Protein AF-A0A8C2HG75-F1 (afdb_monomer_lite)

InterPro domains:
  IPR013783 Immunoglobulin-like fold [G3DSA:2.60.40.10] (1-87)
  IPR036179 Im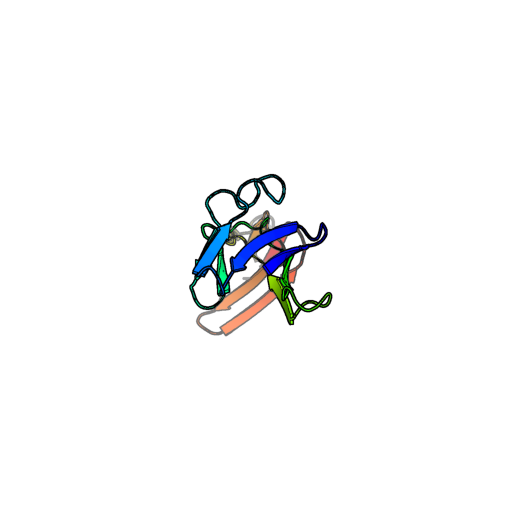munoglobulin-like domain superfamily [SSF48726] (2-77)

pLDDT: mean 85.7, std 11.47, range [54.88, 97.62]

Foldseek 3Di:
DKFFDDVRKDAWDADPVVRDIDGDCPIPVNPQHPAWDADSVGDIGGPPDDQVVFGKMFDDDPVDPDTPDIDGDGDDDDFDDWDWDKPCVQVPPDPKTKIKTKGAQDAWDKDWDDDVPDTDDIDTDRDRMDIDIDID

Organism: Cyprinus carpio (NCBI:txid7962)

Secondary structure (DSSP, 8-state):
-EEETTTTEEEEEEETTTTEEEE-TTSGGGTTTTTEEE-TT--EEE-S--GGG-EEEEEE-TT-SSEEEEEEE--PPPPPPPEEEEEGGGTTTSS--EEEEEEES-SSEEEEEEETTEEEEEEEE-SSEEEEEEE-

Structure (mmCIF, N/CA/C/O backbone):
data_AF-A0A8C2HG75-F1
#
_entry.id   AF-A0A8C2HG75-F1
#
loop_
_atom_site.group_PDB
_atom_site.id
_atom_site.type_symbol
_atom_site.label_atom_id
_atom_site.label_alt_id
_atom_site.label_comp_id
_atom_site.label_asym_id
_atom_site.label_entity_id
_atom_site.label_seq_id
_atom_site.pdbx_PDB_ins_code
_atom_site.Cartn_x
_atom_site.Cartn_y
_atom_site.Cartn_z
_atom_site.occupancy
_atom_site.B_iso_or_equiv
_atom_site.auth_seq_id
_atom_site.auth_comp_id
_atom_site.auth_asym_id
_atom_site.auth_atom_id
_atom_site.pdbx_PDB_model_num
ATOM 1 N N . MET A 1 1 ? -10.428 -1.078 16.626 1.00 94.56 1 MET A N 1
ATOM 2 C CA . MET A 1 1 ? -11.015 -0.135 15.650 1.00 94.56 1 MET A CA 1
ATOM 3 C C . MET A 1 1 ? -9.957 0.202 14.622 1.00 94.56 1 MET A C 1
ATOM 5 O O . MET A 1 1 ? -8.871 0.585 15.025 1.00 94.56 1 MET A O 1
ATOM 9 N N . TRP A 1 2 ? -10.249 0.043 13.339 1.00 96.94 2 TRP A N 1
ATOM 10 C CA . TRP A 1 2 ? -9.357 0.409 12.242 1.00 96.94 2 TRP A CA 1
ATOM 11 C C . TRP A 1 2 ? -9.661 1.821 11.761 1.00 96.94 2 TRP A C 1
ATOM 13 O O . TRP A 1 2 ? -10.800 2.114 11.394 1.00 96.94 2 TRP A O 1
ATOM 23 N N . ARG A 1 3 ? -8.640 2.677 11.743 1.00 96.25 3 ARG A N 1
ATOM 24 C CA . ARG A 1 3 ? -8.713 4.045 11.231 1.00 96.25 3 ARG A CA 1
ATOM 25 C C . ARG A 1 3 ? -7.753 4.253 10.066 1.00 96.25 3 ARG A C 1
ATOM 27 O O . ARG A 1 3 ? -6.643 3.728 10.080 1.00 96.25 3 ARG A O 1
ATOM 34 N N . PHE A 1 4 ? -8.183 5.029 9.079 1.00 96.75 4 PHE A N 1
ATOM 35 C CA . PHE A 1 4 ? -7.415 5.380 7.891 1.00 96.75 4 PHE A CA 1
ATOM 36 C C . PHE A 1 4 ? -7.044 6.871 7.902 1.00 96.75 4 PHE A C 1
ATOM 38 O O . PHE A 1 4 ? -7.903 7.749 8.022 1.00 96.75 4 PHE A O 1
ATOM 45 N N . LYS A 1 5 ? -5.749 7.168 7.791 1.00 94.69 5 LYS A N 1
ATOM 46 C CA . LYS A 1 5 ? -5.182 8.529 7.816 1.00 94.69 5 LYS A CA 1
ATOM 47 C C . LYS A 1 5 ? -5.062 9.120 6.400 1.00 94.69 5 LYS A C 1
ATOM 49 O O . LYS A 1 5 ? -5.027 8.368 5.431 1.00 94.69 5 LYS A O 1
ATOM 54 N N . PRO A 1 6 ? -4.981 10.460 6.248 1.00 88.94 6 PRO A N 1
ATOM 55 C CA . PRO A 1 6 ? -4.746 11.472 7.292 1.00 88.94 6 PRO A CA 1
ATOM 56 C C . PRO A 1 6 ? -5.993 11.904 8.069 1.00 88.94 6 PRO A C 1
ATOM 58 O O . PRO A 1 6 ? -5.871 12.295 9.223 1.00 88.94 6 PRO A O 1
ATOM 61 N N . LYS A 1 7 ? -7.188 11.768 7.483 1.00 88.75 7 LYS A N 1
ATOM 62 C CA . LYS A 1 7 ? -8.469 12.231 8.051 1.00 88.75 7 LYS A CA 1
ATOM 63 C C . LYS A 1 7 ? -8.954 11.440 9.289 1.00 88.75 7 LYS A C 1
ATOM 65 O O . LYS A 1 7 ? -10.035 11.710 9.791 1.00 88.75 7 LYS A O 1
ATOM 70 N N . ASP A 1 8 ? -8.176 10.464 9.759 1.00 91.81 8 ASP A N 1
ATOM 71 C CA . ASP A 1 8 ? -8.477 9.595 10.909 1.00 91.81 8 ASP A CA 1
ATOM 72 C C . ASP A 1 8 ? -9.840 8.886 10.842 1.00 91.81 8 ASP A C 1
ATOM 74 O O . ASP A 1 8 ? -10.577 8.777 11.820 1.00 91.81 8 ASP A O 1
ATOM 78 N N . ILE A 1 9 ? -10.186 8.400 9.656 1.00 95.44 9 ILE A N 1
ATOM 79 C CA . ILE A 1 9 ? -11.520 7.890 9.354 1.00 95.44 9 ILE A CA 1
ATOM 80 C C . ILE A 1 9 ? -11.668 6.472 9.886 1.00 95.44 9 ILE A C 1
ATOM 82 O O . ILE A 1 9 ? -10.890 5.598 9.515 1.00 95.44 9 ILE A O 1
ATOM 86 N N . LEU A 1 10 ? -12.691 6.218 10.701 1.00 96.00 10 LEU A N 1
ATOM 87 C CA . LEU A 1 10 ? -13.057 4.868 11.122 1.00 96.00 10 LEU A CA 1
ATOM 88 C C . LEU A 1 10 ? -13.614 4.081 9.929 1.00 96.00 10 LEU A C 1
ATOM 90 O O . LEU A 1 10 ? -14.658 4.434 9.392 1.00 96.00 10 LEU A O 1
ATOM 94 N N . ILE A 1 11 ? -12.922 3.010 9.542 1.00 97.19 11 ILE A N 1
ATOM 95 C CA . ILE A 1 11 ? -13.290 2.186 8.378 1.00 97.19 11 ILE A CA 1
ATOM 96 C C . ILE A 1 11 ? -13.847 0.816 8.780 1.00 97.19 11 ILE A C 1
ATOM 98 O O . ILE A 1 11 ? -14.667 0.240 8.065 1.00 97.19 11 ILE A O 1
ATOM 102 N N . ALA A 1 12 ? -13.443 0.295 9.943 1.00 96.75 12 ALA A N 1
ATOM 103 C CA . ALA A 1 12 ? -13.929 -0.981 10.456 1.00 96.75 12 ALA A CA 1
ATOM 104 C C . ALA A 1 12 ? -13.774 -1.087 11.980 1.00 96.75 12 ALA A C 1
ATOM 106 O O . ALA A 1 12 ? -12.853 -0.523 12.580 1.00 96.75 12 ALA A O 1
ATOM 107 N N . GLN A 1 13 ? -14.637 -1.860 12.631 1.00 95.06 13 GLN A N 1
ATOM 108 C CA . GLN A 1 13 ? -14.566 -2.120 14.066 1.00 95.06 13 GLN A CA 1
ATOM 109 C C . GLN A 1 13 ? -15.019 -3.538 14.401 1.00 95.06 13 GLN A C 1
ATOM 111 O O . GLN A 1 13 ? -15.936 -4.074 13.792 1.00 95.06 13 GLN A O 1
ATOM 116 N N . ILE A 1 14 ? -14.383 -4.113 15.420 1.00 93.44 14 ILE A N 1
ATOM 117 C CA . ILE A 1 14 ? -14.833 -5.332 16.082 1.00 93.44 14 ILE A CA 1
ATOM 118 C C . ILE A 1 14 ? -15.223 -4.992 17.522 1.00 93.44 14 ILE A C 1
ATOM 120 O O . ILE A 1 14 ? -14.438 -4.391 18.262 1.00 93.44 14 ILE A O 1
ATOM 124 N N . ASP A 1 15 ? -16.441 -5.354 17.902 1.00 91.38 15 ASP A N 1
ATOM 125 C CA . ASP A 1 15 ? -16.929 -5.348 19.273 1.00 91.38 15 ASP A CA 1
ATOM 126 C C . ASP A 1 15 ? -16.953 -6.786 19.791 1.00 91.38 15 ASP A C 1
ATOM 128 O O . ASP A 1 15 ? -17.849 -7.574 19.490 1.00 91.38 15 ASP A O 1
ATOM 132 N N . ARG A 1 16 ? -15.942 -7.128 20.594 1.00 87.12 16 ARG A N 1
ATOM 133 C CA . ARG A 1 16 ? -15.797 -8.474 21.158 1.00 87.12 16 ARG A CA 1
ATOM 134 C C . ARG A 1 16 ? -16.835 -8.797 22.235 1.00 87.12 16 ARG A C 1
ATOM 136 O O . ARG A 1 16 ? -17.053 -9.973 22.486 1.00 87.12 16 ARG A O 1
ATOM 143 N N . LYS A 1 17 ? -17.464 -7.800 22.874 1.00 87.81 17 LYS A N 1
ATOM 144 C CA . LYS A 1 17 ? -18.494 -8.059 23.897 1.00 87.81 17 LYS A CA 1
ATOM 145 C C . LYS A 1 17 ? -19.787 -8.545 23.255 1.00 87.81 17 LYS A C 1
ATOM 147 O O . LYS A 1 17 ? -20.389 -9.492 23.740 1.00 87.81 17 LYS A O 1
ATOM 152 N N . ASN A 1 18 ? -20.161 -7.911 22.149 1.00 89.38 18 ASN A N 1
ATOM 153 C CA . ASN A 1 18 ? -21.371 -8.232 21.397 1.00 89.38 18 ASN A CA 1
ATOM 154 C C . ASN A 1 18 ? -21.110 -9.196 20.225 1.00 89.38 18 ASN A C 1
ATOM 156 O O . ASN A 1 18 ? -22.019 -9.475 19.451 1.00 89.38 18 ASN A O 1
ATOM 160 N N . ASN A 1 19 ? -19.869 -9.681 20.078 1.00 87.00 19 ASN A N 1
ATOM 161 C CA . ASN A 1 19 ? -19.402 -10.495 18.951 1.00 87.00 19 ASN A CA 1
ATOM 162 C C . ASN A 1 19 ? -19.794 -9.909 17.578 1.00 87.00 19 ASN A C 1
ATOM 164 O O . ASN A 1 19 ? -20.190 -10.625 16.660 1.00 87.00 19 ASN A O 1
ATOM 168 N N . MET A 1 20 ? -19.717 -8.584 17.455 1.00 92.19 20 MET A N 1
ATOM 169 C CA . MET A 1 20 ? -20.203 -7.844 16.297 1.00 92.19 20 MET A CA 1
ATOM 170 C C . MET A 1 20 ? -19.033 -7.245 15.521 1.00 92.19 20 MET A C 1
ATOM 172 O O . MET A 1 20 ? -18.140 -6.620 16.093 1.00 92.19 20 MET A O 1
ATOM 176 N N . MET A 1 21 ? -19.049 -7.415 14.203 1.00 94.00 21 MET A N 1
ATOM 177 C CA . MET A 1 21 ? -18.109 -6.777 13.284 1.00 94.00 21 MET A CA 1
ATOM 178 C C . MET A 1 21 ? -18.865 -5.762 12.437 1.00 94.00 21 MET A C 1
ATOM 180 O O . MET A 1 21 ? -19.906 -6.075 11.866 1.00 94.00 21 MET A O 1
ATOM 184 N N . THR A 1 22 ? -18.337 -4.548 12.349 1.00 95.25 22 THR A N 1
ATOM 185 C CA . THR A 1 22 ? -18.946 -3.448 11.602 1.00 95.25 22 THR A CA 1
ATOM 186 C C . THR A 1 22 ? -17.948 -2.916 10.584 1.00 95.25 22 THR A C 1
ATOM 188 O O . THR A 1 22 ? -16.804 -2.607 10.924 1.00 95.25 22 THR A O 1
ATOM 191 N N . ILE A 1 23 ? -18.395 -2.798 9.336 1.00 96.25 23 ILE A N 1
ATOM 192 C CA . ILE A 1 23 ? -17.664 -2.164 8.239 1.00 96.25 23 ILE A CA 1
ATOM 193 C C . ILE A 1 23 ? -18.394 -0.874 7.878 1.00 96.25 23 ILE A C 1
ATOM 195 O O . ILE A 1 23 ? -19.609 -0.881 7.689 1.00 96.25 23 ILE A O 1
ATOM 199 N N . PHE A 1 24 ? -17.658 0.227 7.763 1.00 95.44 24 PHE A N 1
ATOM 200 C CA . PHE A 1 24 ? -18.219 1.527 7.408 1.00 95.44 24 PHE A CA 1
ATOM 201 C C . PHE A 1 24 ? -18.011 1.779 5.910 1.00 95.44 24 PHE A C 1
ATOM 203 O O . PHE A 1 24 ? -17.084 2.483 5.515 1.00 95.44 24 PHE A O 1
ATOM 210 N N . ASN A 1 25 ? -18.853 1.172 5.070 1.00 90.56 25 ASN A N 1
ATOM 211 C CA . ASN A 1 25 ? -18.700 1.197 3.606 1.00 90.56 25 ASN A CA 1
ATOM 212 C C . ASN A 1 25 ? -18.739 2.606 2.994 1.00 90.56 25 ASN A C 1
ATOM 214 O O . ASN A 1 25 ? -18.009 2.869 2.041 1.00 90.56 25 ASN A O 1
ATOM 218 N N . ASP A 1 26 ? -19.547 3.506 3.556 1.00 92.50 26 ASP A N 1
ATOM 219 C CA . ASP A 1 26 ? -19.687 4.886 3.066 1.00 92.50 26 ASP A CA 1
ATOM 220 C C . ASP A 1 26 ? -18.657 5.849 3.685 1.00 92.50 26 ASP A C 1
ATOM 222 O O . ASP A 1 26 ? -18.617 7.035 3.361 1.00 92.50 26 ASP A O 1
ATOM 226 N N . SER A 1 27 ? -17.791 5.347 4.573 1.00 92.81 27 SER A N 1
ATOM 227 C CA . SER A 1 27 ? -16.674 6.124 5.109 1.00 92.81 27 SER A CA 1
ATOM 228 C C . SER A 1 27 ? -15.582 6.335 4.057 1.00 92.81 27 SER A C 1
ATOM 230 O O . SER A 1 27 ? -15.544 5.676 3.016 1.00 92.81 27 SER A O 1
ATOM 232 N N . ALA A 1 28 ? -14.661 7.261 4.339 1.00 91.88 28 ALA A N 1
ATOM 233 C CA . ALA A 1 28 ? -13.524 7.564 3.468 1.00 91.88 28 ALA A CA 1
ATOM 234 C C . ALA A 1 28 ? -13.960 7.876 2.031 1.00 91.88 28 ALA A C 1
ATOM 236 O O . ALA A 1 28 ? -13.340 7.411 1.079 1.00 91.88 28 ALA A O 1
ATOM 237 N N . ASP A 1 29 ? -15.038 8.651 1.892 1.00 90.75 29 ASP A N 1
ATOM 238 C CA . ASP A 1 29 ? -15.600 9.066 0.606 1.00 90.75 29 ASP A CA 1
ATOM 239 C C . ASP A 1 29 ? -16.014 7.857 -0.273 1.00 90.75 29 ASP A C 1
ATOM 241 O O . ASP A 1 29 ? -15.935 7.897 -1.499 1.00 90.75 29 ASP A O 1
ATOM 245 N N . GLY A 1 30 ? -16.406 6.737 0.355 1.00 92.00 30 GLY A N 1
ATOM 246 C CA . GLY A 1 30 ? -16.773 5.486 -0.321 1.00 92.00 30 GLY A CA 1
ATOM 247 C C . GLY A 1 30 ? -15.587 4.716 -0.913 1.00 92.00 30 GLY A C 1
ATOM 248 O O . GLY A 1 30 ? -15.779 3.726 -1.619 1.00 92.00 30 GLY A O 1
ATOM 249 N N . ARG A 1 31 ? -14.348 5.133 -0.621 1.00 92.81 31 ARG A N 1
ATOM 250 C CA . ARG A 1 31 ? -13.110 4.554 -1.170 1.00 92.81 31 ARG A CA 1
ATOM 251 C C . ARG A 1 31 ? -13.057 3.041 -1.041 1.00 92.81 31 ARG A C 1
ATOM 253 O O . ARG A 1 31 ? -12.658 2.369 -1.988 1.00 92.81 31 ARG A O 1
ATOM 260 N N . PHE A 1 32 ? -13.455 2.500 0.108 1.00 95.31 32 PHE A N 1
ATOM 261 C CA . PHE A 1 32 ? -13.351 1.072 0.418 1.00 95.31 32 PHE A CA 1
ATOM 262 C C . PHE A 1 32 ? -14.668 0.300 0.308 1.00 95.31 32 PHE A C 1
ATOM 264 O O . PHE A 1 32 ? -14.745 -0.844 0.763 1.00 95.31 32 PHE A O 1
ATOM 271 N N . ARG A 1 33 ? -15.691 0.916 -0.288 1.00 95.31 33 ARG A N 1
ATOM 272 C CA . ARG A 1 33 ? -17.029 0.345 -0.410 1.00 95.31 33 ARG A CA 1
ATOM 273 C C . ARG A 1 33 ? -16.983 -1.077 -0.971 1.00 95.31 33 ARG A C 1
ATOM 275 O O . ARG A 1 33 ? -16.368 -1.314 -2.008 1.00 95.31 33 ARG A O 1
ATOM 282 N N . ASP A 1 34 ? -17.606 -2.003 -0.244 1.00 95.06 34 ASP A N 1
ATOM 283 C CA . ASP A 1 34 ? -17.745 -3.429 -0.577 1.00 95.06 34 ASP A CA 1
ATOM 284 C C . ASP A 1 34 ? -16.422 -4.218 -0.667 1.00 95.06 34 ASP A C 1
ATOM 286 O O . ASP A 1 34 ? -16.402 -5.363 -1.120 1.00 95.06 34 ASP A O 1
ATOM 290 N N . ARG A 1 35 ? -15.302 -3.640 -0.206 1.00 96.75 35 ARG A N 1
ATOM 291 C CA . ARG A 1 35 ? -13.964 -4.254 -0.306 1.00 96.75 35 ARG A CA 1
ATOM 292 C C . ARG A 1 35 ? -13.332 -4.627 1.027 1.00 96.75 35 ARG A C 1
ATOM 294 O O . ARG A 1 35 ? -12.389 -5.424 1.020 1.00 96.75 35 ARG A O 1
ATOM 301 N N . LEU A 1 36 ? -13.819 -4.080 2.141 1.00 96.81 36 LEU A N 1
ATOM 302 C CA . LEU A 1 36 ? -13.309 -4.388 3.478 1.00 96.81 36 LEU A CA 1
ATOM 303 C C . LEU A 1 36 ? -13.982 -5.625 4.066 1.00 96.81 36 LEU A C 1
ATOM 305 O O . LEU A 1 36 ? -15.201 -5.777 4.013 1.00 96.81 36 LEU A O 1
ATOM 309 N N . LYS A 1 37 ? -13.177 -6.471 4.702 1.00 95.75 37 LYS A N 1
ATOM 310 C CA . LYS A 1 37 ? -13.633 -7.565 5.559 1.00 95.75 37 LYS A CA 1
ATOM 311 C C . LYS A 1 37 ? -12.841 -7.546 6.862 1.00 95.75 37 LYS A C 1
ATOM 313 O O . LYS A 1 37 ? -11.684 -7.129 6.882 1.00 95.75 37 LYS A O 1
ATOM 318 N N . LEU A 1 38 ? -13.465 -8.007 7.938 1.00 94.94 38 LEU A N 1
ATOM 319 C CA . LEU A 1 38 ? -12.798 -8.280 9.206 1.00 94.94 38 LEU A CA 1
ATOM 320 C C . LEU A 1 38 ? -12.791 -9.784 9.447 1.00 94.94 38 LEU A C 1
ATOM 322 O O . LEU A 1 38 ? -13.776 -10.462 9.154 1.00 94.94 38 LEU A O 1
ATOM 326 N N . ASP A 1 39 ? -11.690 -10.287 9.991 1.00 91.88 39 ASP A N 1
ATOM 327 C CA . ASP A 1 39 ? -11.662 -11.618 10.584 1.00 91.88 39 ASP A CA 1
ATOM 328 C C . ASP A 1 39 ? -12.036 -11.563 12.082 1.00 91.88 39 ASP A C 1
ATOM 330 O O . ASP A 1 39 ? -12.113 -10.497 12.702 1.00 91.88 39 ASP A O 1
ATOM 334 N N . GLN A 1 40 ? -12.230 -12.733 12.691 1.00 87.31 40 GLN A N 1
ATOM 335 C CA . GLN A 1 40 ? -12.539 -12.846 14.122 1.00 87.31 40 GLN A CA 1
ATOM 336 C C . GLN A 1 40 ? -11.378 -12.411 15.034 1.00 87.31 40 GLN A C 1
ATOM 338 O O . GLN A 1 40 ? -11.595 -12.073 16.200 1.00 87.31 40 GLN A O 1
ATOM 343 N N . THR A 1 41 ? -10.142 -12.402 14.527 1.00 89.81 41 THR A N 1
ATOM 344 C CA . THR A 1 41 ? -8.965 -11.960 15.289 1.00 89.81 41 THR A CA 1
ATOM 345 C C . THR A 1 41 ? -8.911 -10.431 15.401 1.00 89.81 41 THR A C 1
ATOM 347 O O . THR A 1 41 ? -8.419 -9.891 16.399 1.00 89.81 41 THR A O 1
ATOM 350 N N . GLY A 1 42 ? -9.525 -9.730 14.444 1.00 90.69 42 GLY A N 1
ATOM 351 C CA . GLY A 1 42 ? -9.507 -8.283 14.273 1.00 90.69 42 GLY A CA 1
ATOM 352 C C . GLY A 1 42 ? -8.645 -7.810 13.098 1.00 90.69 42 GLY A C 1
ATOM 353 O O . GLY A 1 42 ? -8.465 -6.599 12.955 1.00 90.69 42 GLY A O 1
ATOM 354 N N . SER A 1 43 ? -8.123 -8.712 12.264 1.00 94.00 43 SER A N 1
ATOM 355 C CA . SER A 1 43 ? -7.377 -8.375 11.051 1.00 94.00 43 SER A CA 1
ATOM 356 C C . SER A 1 43 ? -8.299 -7.778 9.995 1.00 94.00 43 SER A C 1
ATOM 358 O O . SER A 1 43 ? -9.389 -8.289 9.727 1.00 94.00 43 SER A O 1
ATOM 360 N N . LEU A 1 44 ? -7.837 -6.691 9.380 1.00 96.25 44 LEU A N 1
ATOM 361 C CA . LEU A 1 44 ? -8.508 -6.048 8.260 1.00 96.25 44 LEU A CA 1
ATOM 362 C C . LEU A 1 44 ? -8.024 -6.663 6.949 1.00 96.25 44 LEU A C 1
ATOM 364 O O . LEU A 1 44 ? -6.826 -6.711 6.679 1.00 96.25 44 LEU A O 1
ATOM 368 N N . ILE A 1 45 ? -8.967 -7.078 6.116 1.00 96.56 45 ILE A N 1
ATOM 369 C CA . ILE A 1 45 ? -8.714 -7.596 4.776 1.00 96.56 45 ILE A CA 1
ATOM 370 C C . ILE A 1 45 ? -9.291 -6.591 3.783 1.00 96.56 45 ILE A C 1
ATOM 372 O O . ILE A 1 45 ? -10.476 -6.266 3.840 1.00 96.56 45 ILE A O 1
ATOM 376 N N . ILE A 1 46 ? -8.457 -6.113 2.860 1.00 96.88 46 ILE A N 1
ATOM 377 C CA . ILE A 1 46 ? -8.861 -5.237 1.758 1.00 96.88 46 ILE A CA 1
ATOM 378 C C . ILE A 1 46 ? -8.781 -6.056 0.474 1.00 96.88 46 ILE A C 1
ATOM 380 O O . ILE A 1 46 ? -7.713 -6.525 0.091 1.00 96.88 46 ILE A O 1
ATOM 384 N N . THR A 1 47 ? -9.918 -6.254 -0.181 1.00 96.62 47 THR A N 1
ATOM 385 C CA . THR A 1 47 ? -9.996 -6.986 -1.451 1.00 96.62 47 THR A CA 1
ATOM 386 C C . THR A 1 47 ? -9.916 -6.033 -2.640 1.00 96.62 47 THR A C 1
ATOM 388 O O . THR A 1 47 ? -10.268 -4.857 -2.525 1.00 96.62 47 THR A O 1
ATOM 391 N N . ASN A 1 48 ? -9.451 -6.542 -3.787 1.00 94.38 48 ASN A N 1
ATOM 392 C CA . ASN A 1 48 ? -9.311 -5.773 -5.029 1.00 94.38 48 ASN A CA 1
ATOM 393 C C . ASN A 1 48 ? -8.617 -4.414 -4.790 1.00 94.38 48 ASN A C 1
ATOM 395 O O . ASN A 1 48 ? -9.224 -3.346 -4.926 1.00 94.38 48 ASN A O 1
ATOM 399 N N . THR A 1 49 ? -7.379 -4.487 -4.301 1.00 94.25 49 THR A N 1
ATOM 400 C CA . THR A 1 49 ? -6.580 -3.336 -3.878 1.00 94.25 49 THR A CA 1
ATOM 401 C C . THR A 1 49 ? -6.237 -2.419 -5.046 1.00 94.25 49 THR A C 1
ATOM 403 O O . THR A 1 49 ? -6.046 -2.851 -6.182 1.00 94.25 49 THR A O 1
ATOM 406 N N . ARG A 1 50 ? -6.147 -1.122 -4.757 1.00 92.19 50 ARG A N 1
ATOM 407 C CA . ARG A 1 50 ? -5.805 -0.071 -5.721 1.00 92.19 50 ARG A CA 1
ATOM 408 C C . ARG A 1 50 ? -4.603 0.719 -5.221 1.00 92.19 50 ARG A C 1
ATOM 410 O O . ARG A 1 50 ? -4.360 0.789 -4.021 1.00 92.19 50 ARG A O 1
ATOM 417 N N . ASN A 1 51 ? -3.872 1.379 -6.116 1.00 90.44 51 ASN A N 1
ATOM 418 C CA . ASN A 1 51 ? -2.808 2.317 -5.724 1.00 90.44 51 ASN A CA 1
ATOM 419 C C . ASN A 1 51 ? -3.336 3.395 -4.761 1.00 90.44 51 ASN A C 1
ATOM 421 O O . ASN A 1 51 ? -2.697 3.717 -3.759 1.00 90.44 51 ASN A O 1
ATOM 425 N N . THR A 1 52 ? -4.564 3.855 -5.008 1.00 91.75 52 THR A N 1
ATOM 426 C CA . THR A 1 52 ? -5.325 4.752 -4.151 1.00 91.75 52 THR A CA 1
ATOM 427 C C . THR A 1 52 ? -5.767 4.101 -2.858 1.00 91.75 52 THR A C 1
ATOM 429 O O . THR A 1 52 ? -6.573 4.717 -2.209 1.00 91.75 52 THR A O 1
ATOM 432 N N . ASP A 1 53 ? -5.357 2.897 -2.464 1.00 93.94 53 ASP A N 1
ATOM 433 C CA . ASP A 1 53 ? -5.565 2.339 -1.118 1.00 93.94 53 ASP A CA 1
ATOM 434 C C . ASP A 1 53 ? -4.302 2.477 -0.256 1.00 93.94 53 ASP A C 1
ATOM 436 O O . ASP A 1 53 ? -4.345 2.219 0.945 1.00 93.94 53 ASP A O 1
ATOM 440 N N . SER A 1 54 ? -3.201 2.960 -0.835 1.00 94.75 54 SER A N 1
ATOM 441 C CA . SER A 1 54 ? -1.981 3.255 -0.089 1.00 94.75 54 SER A CA 1
ATOM 442 C C . SER A 1 54 ? -2.231 4.321 0.980 1.00 94.75 54 SER A C 1
ATOM 444 O O . SER A 1 54 ? -3.029 5.251 0.792 1.00 94.75 54 SER A O 1
ATOM 446 N N . GLY A 1 55 ? -1.549 4.183 2.110 1.00 95.56 55 GLY A N 1
ATOM 447 C CA . GLY A 1 55 ? -1.653 5.105 3.230 1.00 95.56 55 GLY A CA 1
ATOM 448 C C . GLY A 1 55 ? -1.425 4.436 4.577 1.00 95.56 55 GLY A C 1
ATOM 449 O O . GLY A 1 55 ? -1.044 3.268 4.674 1.00 95.56 55 GLY A O 1
ATOM 450 N N . LEU A 1 56 ? -1.670 5.212 5.630 1.00 97.19 56 LEU A N 1
ATOM 451 C CA . LEU A 1 56 ? -1.439 4.793 7.003 1.00 97.19 56 LEU A CA 1
ATOM 452 C C . LEU A 1 56 ? -2.737 4.266 7.626 1.00 97.19 56 LEU A C 1
ATOM 454 O O . LEU A 1 56 ? -3.758 4.958 7.667 1.00 97.19 56 LEU A O 1
ATOM 458 N N . TYR A 1 57 ? -2.664 3.045 8.139 1.00 97.62 57 TYR A N 1
ATOM 459 C CA . TYR A 1 57 ? -3.748 2.336 8.802 1.00 97.62 57 TYR A CA 1
ATOM 460 C C . TYR A 1 57 ? -3.394 2.159 10.270 1.00 97.62 57 TYR A C 1
ATOM 462 O O . TYR A 1 57 ? -2.310 1.686 10.604 1.00 97.62 57 TYR A O 1
ATOM 470 N N . GLN A 1 58 ? -4.302 2.533 11.159 1.00 97.00 58 GLN A N 1
ATOM 471 C CA . GLN A 1 58 ? -4.055 2.506 12.593 1.00 97.00 58 GLN A CA 1
ATOM 472 C C . GLN A 1 58 ? -5.120 1.706 13.321 1.00 97.00 58 GLN A C 1
ATOM 474 O O . GLN A 1 58 ? -6.311 1.803 13.027 1.00 97.00 58 GLN A O 1
ATOM 479 N N . VAL A 1 59 ? -4.681 0.924 14.301 1.00 95.69 59 VAL A N 1
ATOM 480 C CA . VAL A 1 59 ? -5.556 0.122 15.150 1.00 95.69 59 VAL A CA 1
ATOM 481 C C . VAL A 1 59 ? -5.667 0.786 16.507 1.00 95.69 59 VAL A C 1
ATOM 483 O O . VAL A 1 59 ? -4.672 0.958 17.197 1.00 95.69 59 VAL A O 1
ATOM 486 N N . TYR A 1 60 ? -6.887 1.100 16.918 1.00 94.50 60 TYR A N 1
ATOM 487 C CA . TYR A 1 60 ? -7.208 1.683 18.216 1.00 94.50 60 TYR A CA 1
ATOM 488 C C . TYR A 1 60 ? -7.984 0.706 19.096 1.00 94.50 60 TYR A C 1
ATOM 490 O O . TYR A 1 60 ? -8.849 -0.038 18.615 1.00 94.50 60 TYR A O 1
ATOM 498 N N . SER A 1 61 ? -7.710 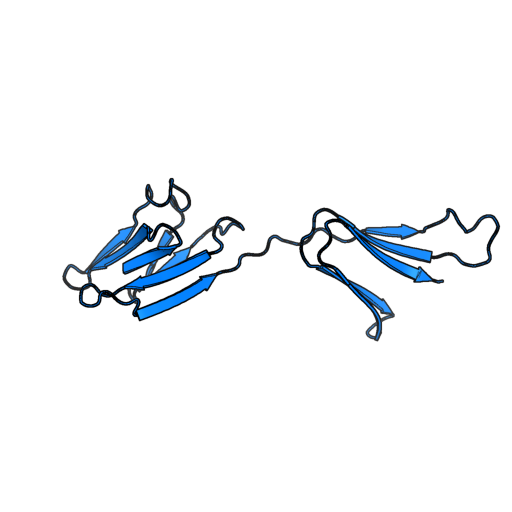0.755 20.398 1.00 91.94 61 SER A N 1
ATOM 499 C CA . SER A 1 61 ? -8.570 0.169 21.427 1.00 91.94 61 SER A CA 1
ATOM 500 C C . SER A 1 61 ? -9.658 1.161 21.824 1.00 91.94 61 SER A C 1
ATOM 502 O O . SER A 1 61 ? -9.466 2.365 21.718 1.00 91.94 61 SER A O 1
ATOM 504 N N . SER A 1 62 ? -10.780 0.682 22.358 1.00 86.12 62 SER A N 1
ATOM 505 C CA . SER A 1 62 ? -11.767 1.568 22.992 1.00 86.12 62 SER A CA 1
ATOM 506 C C . SER A 1 62 ? -11.262 2.177 24.307 1.00 86.12 62 SER A C 1
ATOM 508 O O . SER A 1 62 ? -11.908 3.060 24.853 1.00 86.12 62 SER A O 1
ATOM 510 N N . ARG A 1 63 ? -10.156 1.655 24.857 1.00 87.56 63 ARG A N 1
ATOM 511 C CA . ARG A 1 63 ? -9.595 2.069 26.152 1.00 87.56 63 ARG A CA 1
ATOM 512 C C . ARG A 1 63 ? -8.457 3.079 26.036 1.00 87.56 63 ARG A C 1
ATOM 514 O O . ARG A 1 63 ? -8.032 3.604 27.056 1.00 87.56 63 ARG A O 1
ATOM 521 N N . THR A 1 64 ? -7.913 3.283 24.838 1.00 87.19 64 THR A N 1
ATOM 522 C CA . THR A 1 64 ? -6.698 4.077 24.637 1.00 87.19 64 THR A CA 1
ATOM 523 C C . THR A 1 64 ? -6.902 5.083 23.519 1.00 87.19 64 THR A C 1
ATOM 525 O O . THR A 1 64 ? -7.385 4.738 22.444 1.00 87.19 64 THR A O 1
ATOM 528 N N . GLU A 1 65 ? -6.468 6.316 23.757 1.00 87.00 65 GLU A N 1
ATOM 529 C CA . GLU A 1 65 ? -6.434 7.362 22.729 1.00 87.00 65 GLU A CA 1
ATOM 530 C C . GLU A 1 65 ? -5.238 7.216 21.782 1.00 87.00 65 GLU A C 1
ATOM 532 O O . GLU A 1 65 ? -5.227 7.798 20.704 1.00 87.00 65 GLU A O 1
ATOM 537 N N . MET A 1 66 ? -4.239 6.415 22.161 1.00 92.00 66 MET A N 1
ATOM 538 C CA . MET A 1 66 ? -3.085 6.091 21.323 1.00 92.00 66 MET A CA 1
ATOM 539 C C . MET A 1 66 ? -3.375 4.873 20.430 1.00 92.00 66 MET A C 1
ATOM 541 O O . MET A 1 66 ? -4.048 3.931 20.881 1.00 92.00 66 MET A O 1
ATOM 545 N N . PRO A 1 67 ? -2.846 4.847 19.190 1.00 94.12 67 PRO A N 1
ATOM 546 C CA . PRO A 1 67 ? -2.925 3.670 18.337 1.00 94.12 67 PRO A CA 1
ATOM 547 C C . PRO A 1 67 ? -2.085 2.535 18.937 1.00 94.12 67 PRO A C 1
ATOM 549 O O . PRO A 1 67 ? -0.933 2.730 19.312 1.00 94.12 67 PRO A O 1
ATOM 552 N N . LEU A 1 68 ? -2.656 1.334 18.993 1.00 94.44 68 LEU A N 1
ATOM 553 C CA . LEU A 1 68 ? -1.956 0.105 19.371 1.00 94.44 68 LEU A CA 1
ATOM 554 C C . LEU A 1 68 ? -0.956 -0.320 18.294 1.00 94.44 68 LEU A C 1
ATOM 556 O O . LEU A 1 68 ? 0.150 -0.749 18.599 1.00 94.44 68 LEU A O 1
ATOM 560 N N . TYR A 1 69 ? -1.369 -0.204 17.032 1.00 95.06 69 TYR A N 1
ATOM 561 C CA . TYR A 1 69 ? -0.565 -0.570 15.874 1.00 95.06 69 TYR A CA 1
ATOM 562 C C . TYR A 1 69 ? -0.744 0.456 14.770 1.00 95.06 69 TYR A C 1
ATOM 564 O O . TYR A 1 69 ? -1.830 1.012 14.590 1.00 95.06 69 TYR A O 1
ATOM 572 N N . THR A 1 70 ? 0.327 0.678 14.020 1.00 96.69 70 THR A N 1
ATOM 573 C CA . THR A 1 70 ? 0.347 1.546 12.850 1.00 96.69 70 THR A CA 1
ATOM 574 C C . THR A 1 70 ? 0.992 0.782 11.701 1.00 96.69 70 THR A C 1
ATOM 576 O O . THR A 1 70 ? 2.100 0.273 11.840 1.00 96.69 70 THR A O 1
ATOM 579 N N . PHE A 1 71 ? 0.297 0.711 10.572 1.00 97.06 71 PHE A N 1
ATOM 580 C CA . PHE A 1 71 ? 0.724 0.023 9.361 1.00 97.06 71 PHE A CA 1
ATOM 581 C C . PHE A 1 71 ? 0.808 1.031 8.221 1.00 97.06 71 PHE A C 1
ATOM 583 O O . PHE A 1 71 ? -0.158 1.748 7.957 1.00 97.06 71 PHE A O 1
ATOM 590 N N . ASN A 1 72 ? 1.949 1.082 7.538 1.00 97.06 72 ASN A N 1
ATOM 591 C CA . ASN A 1 72 ? 2.104 1.854 6.312 1.00 97.06 72 ASN A CA 1
ATOM 592 C C . ASN A 1 72 ? 1.958 0.910 5.117 1.00 97.06 72 ASN A C 1
ATOM 594 O O . ASN A 1 72 ? 2.810 0.046 4.909 1.00 97.06 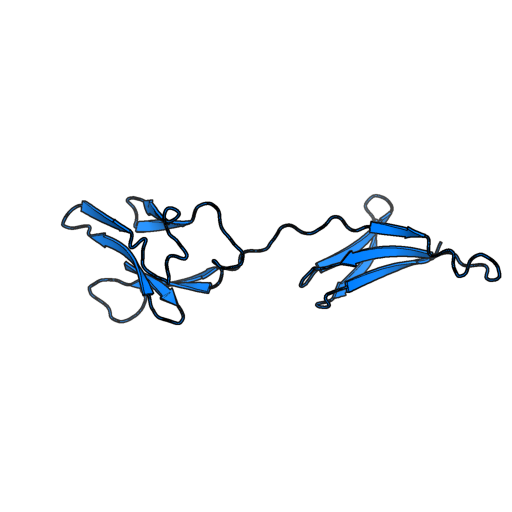72 ASN A O 1
ATOM 598 N N . LEU A 1 73 ? 0.859 1.041 4.377 1.00 95.44 73 LEU A N 1
ATOM 599 C CA . LEU A 1 73 ? 0.569 0.208 3.217 1.00 95.44 73 LEU A CA 1
ATOM 600 C C . LEU A 1 73 ? 0.919 0.967 1.938 1.00 95.44 73 LEU A C 1
ATOM 602 O O . LEU A 1 73 ? 0.358 2.032 1.677 1.00 95.44 73 LEU A O 1
ATOM 606 N N . THR A 1 74 ? 1.776 0.367 1.115 1.00 93.00 74 THR A N 1
ATOM 607 C CA . THR A 1 74 ? 2.101 0.850 -0.231 1.00 93.00 74 THR A CA 1
ATOM 608 C C . THR A 1 74 ? 1.677 -0.200 -1.247 1.00 93.00 74 THR A C 1
ATOM 610 O O . THR A 1 74 ? 2.112 -1.349 -1.170 1.00 93.00 74 THR A O 1
ATOM 613 N N . ILE A 1 75 ? 0.821 0.183 -2.193 1.00 91.12 75 ILE A N 1
ATOM 614 C CA . ILE A 1 75 ? 0.333 -0.698 -3.258 1.00 91.12 75 ILE A CA 1
ATOM 615 C C . ILE A 1 75 ? 0.923 -0.243 -4.588 1.00 91.12 75 ILE A C 1
ATOM 617 O O . ILE A 1 75 ? 0.697 0.885 -5.027 1.00 91.12 75 ILE A O 1
ATOM 621 N N . TYR A 1 76 ? 1.649 -1.151 -5.233 1.00 84.81 76 TYR A N 1
ATOM 622 C CA . TYR A 1 76 ? 2.262 -0.930 -6.537 1.00 84.81 76 TYR A CA 1
ATOM 623 C C . TYR A 1 76 ? 1.339 -1.405 -7.657 1.00 84.81 76 TYR A C 1
ATOM 625 O O . TYR A 1 76 ? 0.700 -2.454 -7.551 1.00 84.81 76 TYR A O 1
ATOM 633 N N . ALA A 1 77 ? 1.280 -0.631 -8.738 1.00 82.38 77 ALA A N 1
ATOM 634 C CA . ALA A 1 77 ? 0.645 -1.076 -9.968 1.00 82.38 77 ALA A CA 1
ATOM 635 C C . ALA A 1 77 ? 1.563 -2.073 -10.703 1.00 82.38 77 ALA A C 1
ATOM 637 O O . ALA A 1 77 ? 2.788 -1.972 -10.581 1.00 82.38 77 ALA A O 1
ATOM 638 N N . PRO A 1 78 ? 1.001 -3.014 -11.481 1.00 81.25 78 PRO A N 1
ATOM 639 C CA . PRO A 1 78 ? 1.787 -3.842 -12.386 1.00 81.25 78 PRO A CA 1
ATOM 640 C C . PRO A 1 78 ? 2.634 -2.978 -13.324 1.00 81.25 78 PRO A C 1
ATOM 642 O O . PRO A 1 78 ? 2.157 -1.967 -13.843 1.00 81.25 78 PRO A O 1
ATOM 645 N N . LEU A 1 79 ? 3.883 -3.386 -13.544 1.00 79.56 79 LEU A N 1
ATOM 646 C CA . LEU A 1 79 ? 4.776 -2.680 -14.455 1.00 79.56 79 LEU A CA 1
ATOM 647 C C . LEU A 1 79 ? 4.418 -3.000 -15.916 1.00 79.56 79 LEU A C 1
ATOM 649 O O . LEU A 1 79 ? 4.118 -4.156 -16.227 1.00 79.56 79 LEU A O 1
ATOM 653 N N . PRO A 1 80 ? 4.468 -2.008 -16.822 1.00 81.81 80 PRO A N 1
ATOM 654 C CA . PRO A 1 80 ? 4.368 -2.254 -18.248 1.00 81.81 80 PRO A CA 1
ATOM 655 C C . PRO A 1 80 ? 5.577 -3.062 -18.725 1.00 81.81 80 PRO A C 1
ATOM 657 O O . PRO A 1 80 ? 6.681 -2.955 -18.187 1.00 81.81 80 PRO A O 1
ATOM 660 N N . ILE A 1 81 ? 5.356 -3.868 -19.759 1.00 84.56 81 ILE A N 1
ATOM 661 C CA . ILE A 1 81 ? 6.417 -4.655 -20.386 1.00 84.56 81 ILE A CA 1
ATOM 662 C C . ILE A 1 81 ? 7.394 -3.678 -21.061 1.00 84.56 81 ILE A C 1
ATOM 664 O O . ILE A 1 81 ? 6.948 -2.873 -21.885 1.00 84.56 81 ILE A O 1
ATOM 668 N N . PRO A 1 82 ? 8.701 -3.718 -20.737 1.00 87.25 82 PRO A N 1
ATOM 669 C CA . PRO A 1 82 ? 9.674 -2.851 -21.383 1.00 87.25 82 PRO A CA 1
ATOM 670 C C . PRO A 1 82 ? 9.824 -3.223 -22.860 1.00 87.25 82 PRO A C 1
ATOM 672 O O . PRO A 1 82 ? 9.841 -4.400 -23.225 1.00 87.25 82 PRO A O 1
ATOM 675 N N . VAL A 1 83 ? 9.953 -2.211 -23.715 1.00 88.44 83 VAL A N 1
ATOM 676 C CA . VAL A 1 83 ? 10.124 -2.390 -25.158 1.00 88.44 83 VAL A CA 1
ATOM 677 C C . VAL A 1 83 ? 11.601 -2.275 -25.502 1.00 88.44 83 VAL A C 1
ATOM 679 O O . VAL A 1 83 ? 12.252 -1.291 -25.144 1.00 88.44 83 VAL A O 1
ATOM 682 N N . ILE A 1 84 ? 12.111 -3.276 -26.219 1.00 87.88 84 ILE A N 1
ATOM 683 C CA . ILE A 1 84 ? 13.463 -3.273 -26.774 1.00 87.88 84 ILE A CA 1
ATOM 684 C C . ILE A 1 84 ? 13.387 -2.829 -28.232 1.00 87.88 84 ILE A C 1
ATOM 686 O O . ILE A 1 84 ? 12.795 -3.515 -29.065 1.00 87.88 84 ILE A O 1
ATOM 690 N N . THR A 1 85 ? 14.005 -1.697 -28.547 1.00 85.56 85 THR A N 1
ATOM 691 C CA . THR A 1 85 ? 14.117 -1.175 -29.910 1.00 85.56 85 THR A CA 1
ATOM 692 C C . THR A 1 85 ? 15.578 -1.055 -30.321 1.00 85.56 85 THR A C 1
ATOM 694 O O . THR A 1 85 ? 16.473 -0.886 -29.494 1.00 85.56 85 THR A O 1
ATOM 697 N N . ARG A 1 86 ? 15.841 -1.168 -31.624 1.00 79.44 86 ARG A N 1
ATOM 698 C CA . ARG A 1 86 ? 17.151 -0.842 -32.190 1.00 79.44 86 ARG A CA 1
ATOM 699 C C . ARG A 1 86 ? 17.181 0.656 -32.467 1.00 79.44 86 ARG A C 1
ATOM 701 O O . ARG A 1 86 ? 16.330 1.144 -33.206 1.00 79.44 86 ARG A O 1
ATOM 708 N N . ASP A 1 87 ? 18.174 1.357 -31.936 1.00 72.19 87 ASP A N 1
ATOM 709 C CA . ASP A 1 87 ? 18.425 2.738 -32.332 1.00 72.19 87 ASP A CA 1
ATOM 710 C C . ASP A 1 87 ? 19.264 2.732 -33.615 1.00 72.19 87 ASP A C 1
ATOM 712 O O . ASP A 1 87 ? 20.490 2.625 -33.603 1.00 72.19 87 ASP A O 1
ATOM 716 N N . SER A 1 88 ? 18.575 2.728 -34.758 1.00 64.19 88 SER A N 1
ATOM 717 C CA . SER A 1 88 ? 19.204 2.677 -36.081 1.00 64.19 88 SER A CA 1
ATOM 718 C C . SER A 1 88 ? 19.606 4.048 -36.618 1.00 64.19 88 SER A C 1
ATOM 720 O O . SER A 1 88 ? 20.201 4.107 -37.693 1.00 64.19 88 SER A O 1
ATOM 722 N N . SER A 1 89 ? 19.305 5.136 -35.898 1.00 61.16 89 SER A N 1
ATOM 723 C CA . SER A 1 89 ? 19.631 6.506 -36.322 1.00 61.16 89 SER A CA 1
ATOM 724 C C . SER A 1 89 ? 21.140 6.731 -36.504 1.00 61.16 89 SER A C 1
ATOM 726 O O . SER A 1 89 ? 21.547 7.626 -37.240 1.00 61.16 89 SER A O 1
ATOM 728 N N . GLN A 1 90 ? 21.968 5.868 -35.902 1.00 55.38 90 GLN A N 1
ATOM 729 C CA . GLN A 1 90 ? 23.430 5.945 -35.938 1.00 55.38 90 GLN A CA 1
ATOM 730 C C . GLN A 1 90 ? 24.103 4.895 -36.839 1.00 55.38 90 GLN A C 1
ATOM 732 O O . GLN A 1 90 ? 25.314 4.949 -37.044 1.00 55.38 90 GLN A O 1
ATOM 737 N N . CYS A 1 91 ? 23.352 3.955 -37.422 1.00 54.88 91 CYS A N 1
ATOM 738 C CA . CYS A 1 91 ? 23.940 2.812 -38.137 1.00 54.88 91 CYS A CA 1
ATOM 739 C C . CYS A 1 91 ? 24.260 3.095 -39.623 1.00 54.88 91 CYS A C 1
ATOM 741 O O . CYS A 1 91 ? 24.845 2.245 -40.290 1.00 54.88 91 CYS A O 1
ATOM 743 N N . SER A 1 92 ? 23.891 4.262 -40.165 1.00 56.28 92 SER A N 1
ATOM 744 C CA . SER A 1 92 ? 24.158 4.637 -41.567 1.00 56.28 92 SER A CA 1
ATOM 745 C C . SER A 1 92 ? 25.508 5.337 -41.795 1.00 56.28 92 SER A C 1
ATOM 747 O O . SER A 1 92 ? 25.930 5.458 -42.941 1.00 56.28 92 SER A O 1
ATOM 749 N N . SER A 1 93 ? 26.211 5.761 -40.736 1.00 59.38 93 SER A N 1
ATOM 750 C CA . SER A 1 93 ? 27.516 6.447 -40.848 1.00 59.38 93 SER A CA 1
ATOM 751 C C . SER A 1 93 ? 28.495 6.221 -39.681 1.00 59.38 93 SER A C 1
ATOM 753 O O . SER A 1 93 ? 29.628 6.692 -39.752 1.00 59.38 93 SER A O 1
ATOM 755 N N . SER A 1 94 ? 28.110 5.490 -38.629 1.00 55.72 94 SER A N 1
ATOM 756 C CA . SER A 1 94 ? 28.939 5.225 -37.441 1.00 55.72 94 SER A CA 1
ATOM 757 C C . SER A 1 94 ? 28.920 3.738 -37.073 1.00 55.72 94 SER A C 1
ATOM 759 O O . SER A 1 94 ? 27.875 3.096 -37.086 1.00 55.72 94 SER A O 1
ATOM 761 N N . SER A 1 95 ? 30.087 3.188 -36.732 1.00 66.00 95 SER A N 1
ATOM 762 C CA . SER A 1 95 ? 30.338 1.756 -36.489 1.00 66.00 95 SER A CA 1
ATOM 763 C C . SER A 1 95 ? 29.718 1.178 -35.208 1.00 66.00 95 SER A C 1
ATOM 765 O O . SER A 1 95 ? 30.110 0.090 -34.798 1.00 66.00 95 SER A O 1
ATOM 767 N N . TYR A 1 96 ? 28.803 1.889 -34.546 1.00 64.38 96 TYR A N 1
ATOM 768 C CA . TYR A 1 96 ? 28.188 1.443 -33.298 1.00 64.38 96 TYR A CA 1
ATOM 769 C C . TYR A 1 96 ? 26.664 1.497 -33.413 1.00 64.38 96 TYR A C 1
ATOM 771 O O . TYR A 1 96 ? 26.067 2.546 -33.640 1.00 64.38 96 TYR A O 1
ATOM 779 N N . CYS A 1 97 ? 26.030 0.337 -33.265 1.00 74.25 97 CYS A N 1
ATOM 780 C CA . CYS A 1 97 ? 24.583 0.226 -33.132 1.00 74.25 97 CYS A CA 1
ATOM 781 C C . CYS A 1 97 ? 24.260 -0.023 -31.656 1.00 74.25 97 CYS A C 1
ATOM 783 O O . CYS A 1 97 ? 25.024 -0.683 -30.954 1.00 74.25 97 CYS A O 1
ATOM 785 N N . SER A 1 98 ? 23.128 0.482 -31.171 1.00 80.31 98 SER A N 1
ATOM 786 C CA . SER A 1 98 ? 22.695 0.246 -29.793 1.00 80.31 98 SER A CA 1
ATOM 787 C C . SER A 1 98 ? 21.286 -0.337 -29.743 1.00 80.31 98 SER A C 1
ATOM 789 O O . SER A 1 98 ? 20.445 -0.121 -30.624 1.00 80.31 98 SER A O 1
ATOM 791 N N . LEU A 1 99 ? 21.040 -1.135 -28.708 1.00 83.12 99 LEU A N 1
ATOM 792 C CA . LEU A 1 99 ? 19.704 -1.554 -28.309 1.00 83.12 99 LEU A CA 1
ATOM 793 C C . LEU A 1 99 ? 19.244 -0.660 -27.171 1.00 83.12 99 LEU A C 1
ATOM 795 O O . LEU A 1 99 ? 19.988 -0.441 -26.218 1.00 83.12 99 LEU A O 1
ATOM 799 N N . VAL A 1 100 ? 18.011 -0.180 -27.251 1.00 85.81 100 VAL A N 1
ATOM 800 C CA . VAL A 1 100 ? 17.393 0.658 -26.231 1.00 85.81 100 VAL A CA 1
ATOM 801 C C . VAL A 1 100 ? 16.275 -0.137 -25.579 1.00 85.81 100 VAL A C 1
ATOM 803 O O . VAL A 1 100 ? 15.331 -0.560 -26.239 1.00 85.81 100 VAL A O 1
ATOM 806 N N . CYS A 1 101 ? 16.390 -0.350 -24.273 1.00 85.69 101 CYS A N 1
ATOM 807 C CA . CYS A 1 101 ? 15.316 -0.869 -23.437 1.00 85.69 101 CYS A CA 1
ATOM 808 C C . CYS A 1 101 ? 14.581 0.325 -22.830 1.00 85.69 101 CYS A C 1
ATOM 810 O O . CYS A 1 101 ? 15.215 1.138 -22.161 1.00 85.69 101 CYS A O 1
ATOM 812 N N . SER A 1 102 ? 13.280 0.459 -23.082 1.00 83.62 102 SER A N 1
ATOM 813 C CA . SER A 1 102 ? 12.482 1.595 -22.614 1.00 83.62 102 SER A CA 1
ATOM 814 C C . SER A 1 102 ? 11.217 1.147 -21.891 1.00 83.62 102 SER A C 1
ATOM 816 O O . SER A 1 102 ? 10.550 0.198 -22.301 1.00 83.62 102 SER A O 1
ATOM 818 N N . ALA A 1 103 ? 10.878 1.852 -20.815 1.00 82.00 103 ALA A N 1
ATOM 819 C CA . ALA A 1 103 ? 9.598 1.730 -20.132 1.00 82.00 103 ALA A CA 1
ATOM 820 C C . ALA A 1 103 ? 9.008 3.130 -19.947 1.00 82.00 103 ALA A C 1
ATOM 822 O O . ALA A 1 103 ? 9.699 4.056 -19.516 1.00 82.00 103 ALA A O 1
ATOM 823 N N . VAL A 1 104 ? 7.734 3.280 -20.304 1.00 79.75 104 VAL A N 1
ATOM 824 C CA . VAL A 1 104 ? 6.996 4.546 -20.222 1.00 79.75 104 VAL A CA 1
ATOM 825 C C . VAL A 1 104 ? 5.883 4.435 -19.192 1.00 79.75 104 VAL A C 1
ATOM 827 O O . VAL A 1 104 ? 5.350 3.349 -18.970 1.00 79.75 104 VAL A O 1
ATOM 830 N N . ASN A 1 105 ? 5.502 5.567 -18.600 1.00 72.81 105 ASN A N 1
ATOM 831 C CA . ASN A 1 105 ? 4.408 5.654 -17.630 1.00 72.81 105 ASN A CA 1
ATOM 832 C C . ASN A 1 105 ? 4.649 4.800 -16.370 1.00 72.81 105 ASN A C 1
ATOM 834 O O . ASN A 1 105 ? 3.739 4.162 -15.839 1.00 72.81 105 ASN A O 1
ATOM 838 N N . VAL A 1 106 ? 5.900 4.777 -15.913 1.00 71.25 106 VAL A N 1
ATOM 839 C CA . VAL A 1 106 ? 6.331 4.070 -14.705 1.00 71.25 106 VAL A CA 1
ATOM 840 C C . VAL A 1 106 ? 6.851 5.047 -13.659 1.00 71.25 106 VAL A C 1
ATOM 842 O O . VAL A 1 106 ? 7.435 6.070 -13.997 1.00 71.25 106 VAL A O 1
ATOM 845 N N . SER A 1 107 ? 6.651 4.720 -12.382 1.00 68.38 107 SER A N 1
ATOM 846 C CA . SER A 1 107 ? 7.258 5.428 -11.250 1.00 68.38 107 SER A CA 1
ATOM 847 C C . SER A 1 107 ? 8.218 4.483 -10.529 1.00 68.38 107 SER A C 1
ATOM 849 O O . SER A 1 107 ? 7.768 3.449 -10.036 1.00 68.38 107 SER A O 1
ATOM 851 N N . HIS A 1 108 ? 9.502 4.845 -10.452 1.00 71.50 108 HIS A N 1
ATOM 852 C CA . HIS A 1 108 ? 10.577 4.059 -9.825 1.00 71.50 108 HIS A CA 1
ATOM 853 C C . HIS A 1 108 ? 10.701 2.622 -10.361 1.00 71.50 108 HIS A C 1
ATOM 855 O O . HIS A 1 108 ? 10.246 1.663 -9.738 1.00 71.50 108 HIS A O 1
ATOM 861 N N . VAL A 1 109 ? 11.370 2.466 -11.505 1.00 79.19 109 VAL A N 1
ATOM 862 C CA . VAL A 1 109 ? 11.675 1.154 -12.099 1.00 79.19 109 VAL A CA 1
ATOM 863 C C . VAL A 1 109 ? 13.174 0.992 -12.281 1.00 79.19 109 VAL A C 1
ATOM 865 O O . VAL A 1 109 ? 13.893 1.953 -12.557 1.00 79.19 109 VAL A O 1
ATOM 868 N N . THR A 1 110 ? 13.629 -0.251 -12.150 1.00 85.12 110 THR A N 1
ATOM 869 C CA . THR A 1 110 ? 14.980 -0.659 -12.520 1.00 85.12 110 THR A CA 1
ATOM 870 C C . THR A 1 110 ? 14.931 -1.393 -13.853 1.00 85.12 110 THR A C 1
ATOM 872 O O . THR A 1 110 ? 14.252 -2.414 -13.971 1.00 85.12 110 THR A 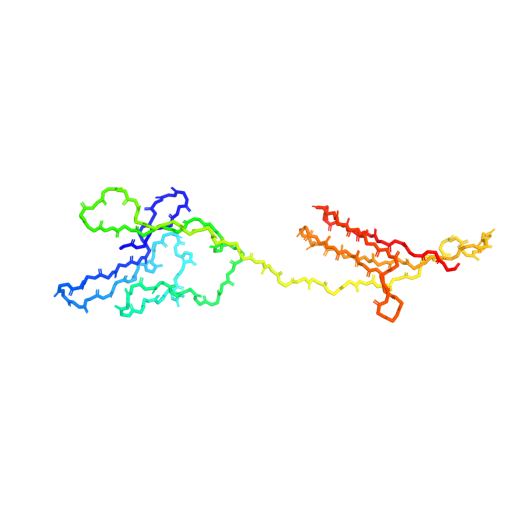O 1
ATOM 875 N N . LEU A 1 111 ? 15.649 -0.881 -14.853 1.00 86.50 111 LEU A N 1
ATOM 876 C CA . LEU A 1 111 ? 15.896 -1.586 -16.109 1.00 86.50 111 LEU A CA 1
ATOM 877 C C . LEU A 1 111 ? 17.283 -2.219 -16.062 1.00 86.50 111 LEU A C 1
ATOM 879 O O . LEU A 1 111 ? 18.246 -1.566 -15.667 1.00 86.50 111 LEU A O 1
ATOM 883 N N . SER A 1 112 ? 17.377 -3.469 -16.510 1.00 88.62 112 SER A N 1
ATOM 884 C CA . SER A 1 112 ? 18.615 -4.245 -16.483 1.00 88.62 112 SER A CA 1
ATOM 885 C C . SER A 1 112 ? 18.800 -5.029 -17.778 1.00 88.62 112 SER A C 1
ATOM 887 O O . SER A 1 112 ? 17.873 -5.687 -18.249 1.00 88.62 112 SER A O 1
ATOM 889 N N . TRP A 1 113 ? 20.015 -5.009 -18.322 1.00 89.00 113 TRP A N 1
ATOM 890 C CA . TRP A 1 113 ? 20.437 -5.888 -19.411 1.00 89.00 113 TRP A CA 1
ATOM 891 C C . TRP A 1 113 ? 21.098 -7.145 -18.856 1.00 89.00 113 TRP A C 1
ATOM 893 O O . TRP A 1 113 ? 22.000 -7.055 -18.023 1.00 89.00 113 TRP A O 1
ATOM 903 N N . TYR A 1 114 ? 20.706 -8.308 -19.373 1.00 88.94 114 TYR A N 1
ATOM 904 C CA . TYR A 1 114 ? 21.296 -9.598 -19.021 1.00 88.94 114 TYR A CA 1
ATOM 905 C C . TYR A 1 114 ? 21.826 -10.314 -20.265 1.00 88.94 114 TYR A C 1
ATOM 907 O O . TYR A 1 114 ? 21.200 -10.286 -21.324 1.00 88.94 114 TYR A O 1
ATOM 915 N N . LYS A 1 115 ? 22.960 -11.006 -20.121 1.00 87.81 115 LYS A N 1
ATOM 916 C CA . LYS A 1 115 ? 23.456 -12.005 -21.078 1.00 87.81 115 LYS A CA 1
ATOM 917 C C . LYS A 1 115 ? 23.496 -13.355 -20.374 1.00 87.81 115 LYS A C 1
ATOM 919 O O . LYS A 1 115 ? 24.365 -13.597 -19.538 1.00 87.81 115 LYS A O 1
ATOM 924 N N . GLY A 1 116 ? 22.530 -14.220 -20.679 1.00 90.00 116 GLY A N 1
ATOM 925 C CA . GLY A 1 116 ? 22.288 -15.417 -19.870 1.00 90.00 116 GLY A CA 1
ATOM 926 C C . GLY A 1 116 ? 21.942 -15.014 -18.434 1.00 90.00 116 GLY A C 1
ATOM 927 O O . GLY A 1 116 ? 21.016 -14.238 -18.221 1.00 90.00 116 GLY A O 1
ATOM 928 N N . ASN A 1 117 ? 22.721 -15.489 -17.462 1.00 90.44 117 ASN A N 1
ATOM 929 C CA . ASN A 1 117 ? 22.558 -15.146 -16.044 1.00 90.44 117 ASN A CA 1
ATOM 930 C C . ASN A 1 117 ? 23.426 -13.957 -15.586 1.00 90.44 117 ASN A C 1
ATOM 932 O O . ASN A 1 117 ? 23.348 -13.564 -14.424 1.00 90.44 117 ASN A O 1
ATOM 936 N N . SER A 1 118 ? 24.256 -13.383 -16.463 1.00 89.69 118 SER A N 1
ATOM 937 C CA . SER A 1 118 ? 25.166 -12.287 -16.115 1.00 89.69 118 SER A CA 1
ATOM 938 C C . SER A 1 118 ? 24.522 -10.922 -16.362 1.00 89.69 118 SER A C 1
ATOM 940 O O . SER A 1 118 ? 24.066 -10.643 -17.472 1.00 89.69 118 SER A O 1
ATOM 942 N N . LEU A 1 119 ? 24.516 -10.064 -15.338 1.00 89.88 119 LEU A N 1
ATOM 943 C CA . LEU A 1 119 ? 24.083 -8.667 -15.439 1.00 89.88 119 LEU A CA 1
ATOM 944 C C . LEU A 1 119 ? 25.134 -7.851 -16.208 1.00 89.88 119 LEU A C 1
ATOM 946 O O . LEU A 1 119 ? 26.301 -7.843 -15.826 1.00 89.88 119 LEU A O 1
ATOM 950 N N . LEU A 1 120 ? 24.717 -7.166 -17.272 1.00 86.12 120 LEU A N 1
ATOM 951 C CA . LEU A 1 120 ? 25.584 -6.308 -18.087 1.00 86.12 120 LEU A CA 1
ATOM 952 C C . LEU A 1 120 ? 25.523 -4.845 -17.653 1.00 86.12 120 LEU A C 1
ATOM 954 O O . LEU A 1 120 ? 26.547 -4.186 -17.523 1.00 86.12 120 LEU A O 1
ATOM 958 N N . SER A 1 121 ? 24.311 -4.331 -17.466 1.00 83.38 121 SER A N 1
ATOM 959 C CA . SER A 1 121 ? 24.071 -2.941 -17.092 1.00 83.38 121 SER A CA 1
ATOM 960 C C . SER A 1 121 ? 22.738 -2.831 -16.369 1.00 83.38 121 SER A C 1
ATOM 962 O O . SER A 1 121 ? 21.828 -3.616 -16.640 1.00 83.38 121 SER A O 1
ATOM 964 N N . SER A 1 122 ? 22.634 -1.884 -15.442 1.00 84.50 122 SER A N 1
ATOM 965 C CA . SER A 1 122 ? 21.440 -1.638 -14.640 1.00 84.50 122 SER A CA 1
ATOM 966 C C . SER A 1 122 ? 21.302 -0.150 -14.368 1.00 84.50 122 SER A C 1
ATOM 968 O O . SER A 1 122 ? 22.285 0.524 -14.056 1.00 84.50 122 SER A O 1
ATOM 970 N N . ILE A 1 123 ? 20.079 0.352 -14.476 1.00 81.81 123 ILE A N 1
ATOM 971 C CA . ILE A 1 123 ? 19.742 1.731 -14.156 1.00 81.81 123 ILE A CA 1
ATOM 972 C C . ILE A 1 123 ? 18.430 1.767 -13.379 1.00 81.81 123 ILE A C 1
ATOM 974 O O . ILE A 1 123 ? 17.457 1.112 -13.749 1.00 81.81 123 ILE A O 1
ATOM 978 N N . SER A 1 124 ? 18.403 2.551 -12.304 1.00 76.44 124 SER A N 1
ATOM 979 C CA . SER A 1 124 ? 17.198 2.854 -11.534 1.00 76.44 124 SER A CA 1
ATOM 980 C C . SER A 1 124 ? 16.938 4.353 -11.597 1.00 76.44 124 SER A C 1
ATOM 982 O O . SER A 1 124 ? 17.746 5.133 -11.088 1.00 76.44 124 SER A O 1
ATOM 984 N N . VAL A 1 125 ? 15.828 4.761 -12.211 1.00 66.38 125 VAL A N 1
ATOM 985 C CA . VAL A 1 125 ? 15.445 6.177 -12.310 1.00 66.38 125 VAL A CA 1
ATOM 986 C C . VAL A 1 125 ? 13.994 6.347 -11.880 1.00 66.38 125 VAL A C 1
ATOM 988 O O . VAL A 1 125 ? 13.147 5.475 -12.084 1.00 66.38 125 VAL A O 1
ATOM 991 N N . SER A 1 126 ? 13.727 7.487 -11.254 1.00 60.59 126 SER A N 1
ATOM 992 C CA . SER A 1 126 ? 12.414 7.902 -10.756 1.00 60.59 126 SER A CA 1
ATOM 993 C C . SER A 1 126 ? 11.586 8.663 -11.805 1.00 60.59 126 SER A C 1
ATOM 995 O O . SER A 1 126 ? 10.515 9.164 -11.472 1.00 60.59 126 SER A O 1
ATOM 997 N N . ASP A 1 127 ? 12.073 8.767 -13.045 1.00 59.56 127 ASP A N 1
ATOM 998 C CA . ASP A 1 127 ? 11.477 9.572 -14.115 1.00 59.56 127 ASP A CA 1
ATOM 999 C C . ASP A 1 127 ? 10.417 8.788 -14.908 1.00 59.56 127 ASP A C 1
ATOM 1001 O O . ASP A 1 127 ? 10.515 7.572 -15.069 1.00 59.56 127 ASP A O 1
ATOM 1005 N N . LEU A 1 128 ? 9.417 9.502 -15.449 1.00 57.72 128 LEU A N 1
ATOM 1006 C CA . LEU A 1 128 ? 8.276 8.935 -16.199 1.00 57.72 128 LEU A CA 1
ATOM 1007 C C . LEU A 1 128 ? 8.677 8.118 -17.443 1.00 57.72 128 LEU A C 1
ATOM 1009 O O . LEU A 1 128 ? 7.877 7.324 -17.953 1.00 57.72 128 LEU A O 1
ATOM 1013 N N . SER A 1 129 ? 9.891 8.344 -17.943 1.00 60.12 129 SER A N 1
ATOM 1014 C CA . SER A 1 129 ? 10.515 7.606 -19.034 1.00 60.12 129 SER A CA 1
ATOM 1015 C C . SER A 1 129 ? 11.938 7.239 -18.638 1.00 60.12 129 SER A C 1
ATOM 1017 O O . SER A 1 129 ? 12.772 8.120 -18.425 1.00 60.12 129 SER A O 1
ATOM 1019 N N . ILE A 1 130 ? 12.224 5.944 -18.593 1.00 68.88 130 ILE A N 1
ATOM 1020 C CA . ILE A 1 130 ? 13.565 5.417 -18.356 1.00 68.88 130 ILE A CA 1
ATOM 1021 C C . ILE A 1 130 ? 14.002 4.638 -19.593 1.00 68.88 130 ILE A C 1
ATOM 1023 O O . ILE A 1 130 ? 13.239 3.831 -20.132 1.00 68.88 130 ILE A O 1
ATOM 1027 N N . SER A 1 131 ? 15.222 4.904 -20.062 1.00 71.31 131 SER A N 1
ATOM 1028 C CA . SER A 1 131 ? 15.824 4.169 -21.171 1.00 71.31 131 SER A CA 1
ATOM 1029 C C . SER A 1 131 ? 17.230 3.707 -20.810 1.00 71.31 131 SER A C 1
ATOM 1031 O O . SER A 1 131 ? 18.000 4.454 -20.207 1.00 71.31 131 SER A O 1
ATOM 1033 N N . LEU A 1 132 ? 17.543 2.459 -21.150 1.00 74.62 132 LEU A N 1
ATOM 1034 C CA . LEU A 1 132 ? 18.853 1.856 -20.948 1.00 74.62 132 LEU A CA 1
ATOM 1035 C C . LEU A 1 132 ? 19.400 1.378 -22.289 1.00 74.62 132 LEU A C 1
ATOM 1037 O O . LEU A 1 132 ? 18.842 0.463 -22.902 1.00 74.62 132 LEU A O 1
ATOM 1041 N N . SER A 1 133 ? 20.508 1.970 -22.722 1.00 77.00 133 SER A N 1
ATOM 1042 C CA . SER A 1 133 ? 21.191 1.589 -23.952 1.00 77.00 133 SER A CA 1
ATOM 1043 C C . SER A 1 133 ? 22.252 0.515 -23.700 1.00 77.00 133 SER A C 1
ATOM 1045 O O . SER A 1 133 ? 22.991 0.556 -22.716 1.00 77.00 133 SER A O 1
ATOM 1047 N N . LEU A 1 134 ? 22.325 -0.458 -24.605 1.00 70.56 134 LEU A N 1
ATOM 1048 C CA . LEU A 1 134 ? 23.404 -1.438 -24.688 1.00 70.56 134 LEU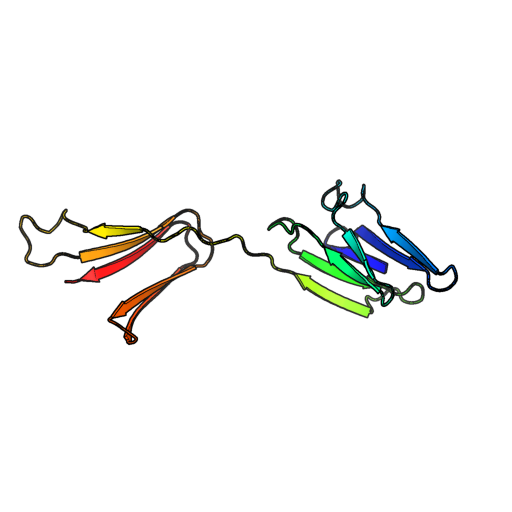 A CA 1
ATOM 1049 C C . LEU A 1 134 ? 24.081 -1.298 -26.060 1.00 70.56 134 LEU A C 1
ATOM 1051 O O . LEU A 1 134 ? 23.408 -1.526 -27.071 1.00 70.56 134 LEU A O 1
ATOM 1055 N N . PRO A 1 135 ? 25.366 -0.909 -26.130 1.00 70.75 135 PRO A N 1
ATOM 1056 C CA . PRO A 1 135 ? 26.110 -0.913 -27.386 1.00 70.75 135 PRO A CA 1
ATOM 1057 C C . PRO A 1 135 ? 26.373 -2.355 -27.853 1.00 70.75 135 PRO A C 1
ATOM 1059 O O . PRO A 1 135 ? 26.622 -3.235 -27.026 1.00 70.75 135 PRO A O 1
ATOM 1062 N N . LEU A 1 136 ? 26.277 -2.582 -29.167 1.00 63.19 136 LEU A N 1
ATOM 1063 C CA . LEU A 1 136 ? 26.555 -3.854 -29.850 1.00 63.19 136 LEU A CA 1
ATOM 1064 C C . LEU A 1 136 ? 28.015 -3.955 -30.296 1.00 63.19 136 LEU A C 1
ATOM 1066 O O . LEU A 1 136 ? 28.547 -2.931 -30.780 1.00 63.19 136 LEU A O 1
#

Radius of gyration: 23.76 Å; chains: 1; bounding box: 52×28×68 Å

Sequence (136 aa):
MWRFKPKDILIAQIDRKNNMMTIFNDSADGRFRDRLKLDQTGSLIITNTRNTDSGLYQVYSSRTEMPLYTFNLTIYAPLPIPVITRDSSQCSSSSYCSLVCSAVNVSHVTLSWYKGNSLLSSISVSDLSISLSLPL

=== Feature glossary ===
Feature key, reading from the visual/contextual features back to the raw sequence:

Rendered structure images. Structure images are PyMOL renders from six orthogonal camera directions. Cartoon representation draws helices as coils and strands as arrows; sticks shows the backbone as bonds; surface shows the solvent-excluded envelope. Rainbow coloring maps sequence position to hue (blue→red, N→C); chain coloring assigns a distinct color per polypeptide.

Contact-map, Ramachandran, and PAE plots. Three diagnostic plots accompany the record. The Cα contact map visualizes the tertiary structure as a 2D adjacency matrix (8 Å cutoff, sequence-local contacts suppressed). The Ramachandran plot shows the distribution of backbone (φ, ψ) torsions, with points in the α and β basins reflecting secondary structure content. The PAE plot shows AlphaFold's inter-residue confidence as a color matrix.

InterPro / GO / CATH / organism. The annotation block draws on four external resources. InterPro: which protein families and domains the sequence belongs to. GO: standardized terms for what the protein does, what process it participates in, and where in the cell it acts. CATH: which structural fold it has in the CATH hierarchy. Organism: the species of origin.

Nearest PDB structures. Structural nearest neighbors (via Foldseek easy-search vs the PDB). Reported per hit: target PDB id, E-value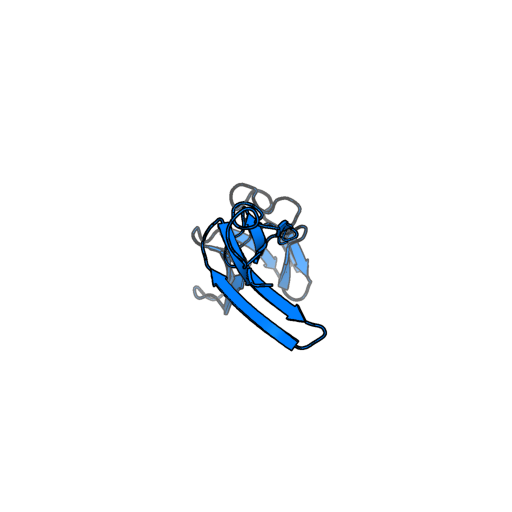, and alignment TM-score. A TM-score above ~0.5 is the conventional threshold for 'same fold'.

Predicted aligned error. Predicted aligned error is AlphaFold's pairwise confidence. Unlike pLDDT (per-residue), PAE is per-residue-pair and captures whether two parts of the structure are correctly placed relative to each other. Units are ångströms of expected positional error.

Solvent-accessible surface area. SASA measures how much of the protein is reachable by solvent. It is computed by rolling a water-sized probe over the atomic surface and summing the exposed area (Å²). Per-residue SASA distinguishes core (buried, low SASA) from surface (exposed, high SASA) residues; total SASA is a whole-molecule size measure.

B-factor. Crystallographic B-factors measure how much each atom's electron density is smeared out, in Å². They rise in mobile loops and surface residues and fall in the buried interior. In AlphaFold models this column is repurposed to hold pLDDT instead.

pLDDT. For AlphaFold models, the B-factor field carries pLDDT — the model's own estimate of local accuracy on a 0–100 scale. Regions with pLDDT<50 should be treated as essentially unmodeled; they often correspond to intrinsically disordered segments.

Backbone torsions (φ/ψ). φ (phi) and ψ (psi) are the two rotatable backbone dihedrals per residue: φ is the C(i-1)–N–Cα–C torsion, ψ is the N–Cα–C–N(i+1) torsion, both in degrees on (−180°, 180°]. α-helical residues cluster near (−60°, −45°); β-strand residues near (−120°, +130°). A Ramachandran plot is simply a scatter of (φ, ψ) for every residue.

Radius of gyration, Cα contacts, bounding box. Radius of gyration (Rg) is the root-mean-square distance of Cα atoms from their centroid — a single number for overall size and compactness. A globular domain of N residues has Rg ≈ 2.2·N^0.38 Å; an extended or disordered chain has a much larger Rg. The Cα contact count is the number of residue pairs whose Cα atoms are within 8 Å and are more than four positions apart in sequence — a standard proxy for tertiary packing density. The bounding box is the smallest axis-aligned box enclosing all Cα atoms.

Secondary structure (3-state, P-SEA). Three-state secondary structure (P-SEA) collapses the eight DSSP classes into helix (a), strand (b), and coil (c). P-SEA assigns these from Cα geometry alone — distances and angles — without requiring backbone oxygens, so it works on any Cα trace.

Secondary structure (8-state, DSSP). Secondary structure is the local, repeating backbone conformation. DSSP classifies it into eight states by reading the hydrogen-bond network: three helix types (H, G, I), two β types (E, B), two non-regular types (T, S), and unstructured coil (-).

Foldseek 3Di. The Foldseek 3Di string encodes local tertiary geometry as a 20-letter alphabet — one character per residue — derived from the relative positions of nearby Cα atoms. Unlike the amino-acid sequence, 3Di is a direct function of the 3D structure, so two proteins with the same fold have similar 3Di strings even at low sequence identity.

mmCIF coordinates. Structure coordinates are given as an mmCIF _atom_site loop: one row per atom with element, residue name, chain id, sequence number, and x/y/z position in Å. Only the four main-chain atoms per residue are included here; side chains are omitted to keep the record compact.

Sequence. This is the polypeptide sequence — one letter per residue, N-terminus first. Length ranges from a few dozen residues for small domains to over a thousand for large multi-domain proteins.